Protein AF-E8LX16-F1 (afdb_monomer_lite)

Structure (mmCIF, N/CA/C/O backbone):
data_AF-E8LX16-F1
#
_entry.id   AF-E8LX16-F1
#
loop_
_atom_site.group_PDB
_atom_site.id
_atom_site.type_symbol
_atom_site.label_atom_id
_atom_site.label_alt_id
_atom_site.label_comp_id
_atom_site.label_asym_id
_atom_site.label_entity_id
_atom_site.label_seq_id
_atom_site.pdbx_PDB_ins_code
_atom_site.Cartn_x
_atom_site.Cartn_y
_atom_site.Cartn_z
_atom_site.occupancy
_atom_site.B_iso_or_equiv
_atom_site.auth_seq_id
_atom_site.auth_comp_id
_atom_site.auth_asym_id
_atom_site.auth_atom_id
_atom_site.pdbx_PDB_model_num
ATOM 1 N N . MET A 1 1 ? 5.748 17.526 11.376 1.00 47.72 1 MET A N 1
ATOM 2 C CA . MET A 1 1 ? 4.827 16.851 10.432 1.00 47.72 1 MET A CA 1
ATOM 3 C C . MET A 1 1 ? 3.874 15.974 11.242 1.00 47.72 1 MET A C 1
ATOM 5 O O . MET A 1 1 ? 4.366 15.180 12.032 1.00 47.72 1 MET A O 1
ATOM 9 N N . LYS A 1 2 ? 2.548 16.152 11.151 1.00 69.38 2 LYS A N 1
ATOM 10 C CA . LYS A 1 2 ? 1.582 15.264 11.832 1.00 69.38 2 LYS A CA 1
ATOM 11 C C . LYS A 1 2 ? 1.213 14.128 10.874 1.00 69.38 2 LYS A C 1
ATOM 13 O O . LYS A 1 2 ? 0.778 14.406 9.763 1.00 69.38 2 LYS A O 1
ATOM 18 N N . LEU A 1 3 ? 1.422 12.878 11.286 1.00 78.00 3 LEU A N 1
ATOM 19 C CA . LEU A 1 3 ? 1.013 11.697 10.517 1.00 78.00 3 LEU A CA 1
ATOM 20 C C . LEU A 1 3 ? -0.516 11.566 10.518 1.00 78.00 3 LEU A C 1
ATOM 22 O O . LEU A 1 3 ? -1.169 11.928 11.500 1.00 78.00 3 LEU A O 1
ATOM 26 N N . LEU A 1 4 ? -1.080 11.047 9.425 1.00 87.06 4 LEU A N 1
ATOM 27 C CA . LEU A 1 4 ? -2.520 10.839 9.290 1.00 87.06 4 LEU A CA 1
ATOM 28 C C . LEU A 1 4 ? -2.985 9.762 10.280 1.00 87.06 4 LEU A C 1
ATOM 30 O O . LEU A 1 4 ? -2.403 8.678 10.349 1.00 87.06 4 LEU A O 1
ATOM 34 N N . VAL A 1 5 ? -4.025 10.074 11.055 1.00 91.69 5 VAL A N 1
ATOM 35 C CA . VAL A 1 5 ? -4.634 9.151 12.019 1.00 91.69 5 VAL A CA 1
ATOM 36 C C . VAL A 1 5 ? -6.145 9.158 11.841 1.00 91.69 5 VAL A C 1
ATOM 38 O O . VAL A 1 5 ? -6.778 10.209 11.923 1.00 91.69 5 VAL A O 1
ATOM 41 N N . VAL A 1 6 ? -6.726 7.979 11.641 1.00 91.81 6 VAL A N 1
ATOM 42 C CA . VAL A 1 6 ? -8.172 7.782 11.535 1.00 91.81 6 VAL A CA 1
ATOM 43 C C . VAL A 1 6 ? -8.715 7.311 12.878 1.00 91.81 6 VAL A C 1
ATOM 45 O O . VAL A 1 6 ? -8.262 6.304 13.428 1.00 91.81 6 VAL A O 1
ATOM 48 N N . TYR A 1 7 ? -9.701 8.036 13.403 1.00 92.56 7 TYR A N 1
ATOM 49 C CA . TYR A 1 7 ? -10.399 7.683 14.637 1.00 92.56 7 TYR A CA 1
ATOM 50 C C . TYR A 1 7 ? -11.748 7.047 14.316 1.00 92.56 7 TYR A C 1
ATOM 52 O O . TYR A 1 7 ? -12.578 7.657 13.645 1.00 92.56 7 TYR A O 1
ATOM 60 N N . MET A 1 8 ? -11.989 5.842 14.829 1.00 92.06 8 MET A N 1
ATOM 61 C CA . MET A 1 8 ? -13.229 5.099 14.582 1.00 92.06 8 MET A CA 1
ATOM 62 C C . MET A 1 8 ? -13.706 4.324 15.805 1.00 92.06 8 MET A C 1
ATOM 64 O O . MET A 1 8 ? -12.976 4.160 16.783 1.00 92.06 8 MET A O 1
ATOM 68 N N . GLU A 1 9 ? -14.953 3.862 15.777 1.00 93.12 9 GLU A N 1
ATOM 69 C CA . GLU A 1 9 ? -15.500 3.057 16.869 1.00 93.12 9 GLU A CA 1
ATOM 70 C C . GLU A 1 9 ? -14.775 1.712 16.984 1.00 93.12 9 GLU A C 1
ATOM 72 O O . GLU A 1 9 ? -14.387 1.101 15.986 1.00 93.12 9 GLU A O 1
ATOM 77 N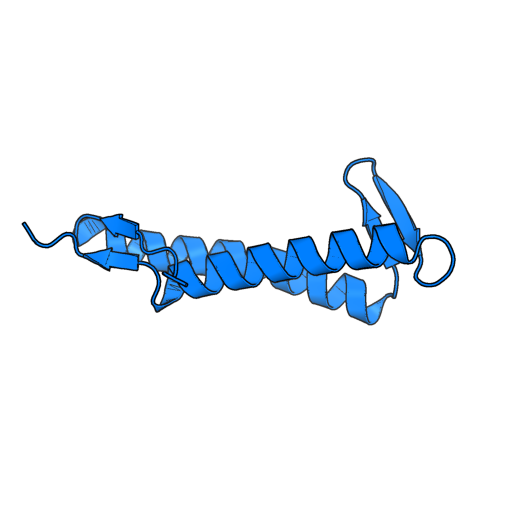 N . LYS A 1 10 ? -14.631 1.216 18.220 1.00 91.88 10 LYS A N 1
ATOM 78 C CA . LYS A 1 10 ? -13.880 -0.014 18.522 1.00 91.88 10 LYS A CA 1
ATOM 79 C C . LYS A 1 10 ? -14.357 -1.220 17.701 1.00 91.88 10 LYS A C 1
ATOM 81 O O . LYS A 1 10 ? -13.520 -2.003 17.265 1.00 91.88 10 LYS A O 1
ATOM 86 N N . LYS A 1 11 ? -15.670 -1.338 17.453 1.00 93.62 11 LYS A N 1
ATOM 87 C CA . LYS A 1 11 ? -16.261 -2.440 16.672 1.00 93.62 11 LYS A CA 1
ATOM 88 C C . LYS A 1 11 ? -15.795 -2.484 15.211 1.00 93.62 11 LYS A C 1
ATOM 90 O O . LYS A 1 11 ? -15.746 -3.563 14.639 1.00 93.62 11 LYS A O 1
ATOM 95 N N . TYR A 1 12 ? -15.415 -1.345 14.627 1.00 93.12 12 TYR A N 1
ATOM 96 C CA . TYR A 1 12 ? -14.974 -1.263 13.230 1.00 93.12 12 TYR A CA 1
ATOM 97 C C . TYR A 1 12 ? -13.450 -1.296 13.076 1.00 93.12 12 TYR A C 1
ATOM 99 O O . TYR A 1 12 ? -12.960 -1.560 11.982 1.00 93.12 12 TYR A O 1
ATOM 107 N N . LEU A 1 13 ? -12.691 -1.067 14.156 1.00 93.12 13 LEU A N 1
ATOM 108 C CA . LEU A 1 13 ? -11.237 -0.912 14.083 1.00 93.12 13 LEU A CA 1
ATOM 109 C C . LEU A 1 13 ? -10.533 -2.148 13.515 1.00 93.12 13 LEU A C 1
ATOM 111 O O . LEU A 1 13 ? -9.686 -2.016 12.638 1.00 93.12 13 LEU A O 1
ATOM 115 N N . LEU A 1 14 ? -10.867 -3.341 14.013 1.00 93.62 14 LE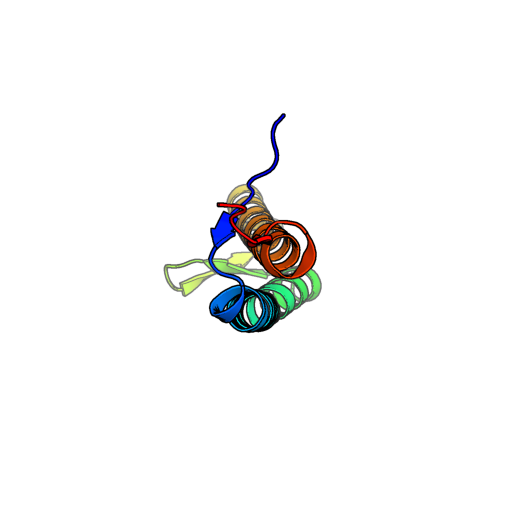U A N 1
ATOM 116 C CA . LEU A 1 14 ? -10.214 -4.569 13.559 1.00 93.62 14 LEU A CA 1
ATOM 117 C C . LEU A 1 14 ? -10.518 -4.846 12.081 1.00 93.62 14 LEU A C 1
ATOM 119 O O . LEU A 1 14 ? -9.598 -5.098 11.309 1.00 93.62 14 LEU A O 1
ATOM 123 N N . GLY A 1 15 ? -11.792 -4.734 11.687 1.00 95.44 15 GLY A N 1
ATOM 124 C CA . GLY A 1 15 ? -12.213 -4.920 10.298 1.00 95.44 15 GLY A CA 1
ATOM 125 C C . GLY A 1 15 ? -11.542 -3.925 9.354 1.00 95.44 15 GLY A C 1
ATOM 126 O O . GLY A 1 15 ? -11.040 -4.315 8.305 1.00 95.44 15 GLY A O 1
ATOM 127 N N . PHE A 1 16 ? -11.437 -2.659 9.761 1.00 95.81 16 PHE A N 1
ATOM 128 C CA . PHE A 1 16 ? -10.721 -1.645 8.994 1.00 95.81 16 PHE A CA 1
ATOM 129 C C . PHE A 1 16 ? -9.231 -1.969 8.849 1.00 95.81 16 PHE A C 1
ATOM 131 O O . PHE A 1 16 ? -8.700 -1.884 7.747 1.00 95.81 16 PHE A O 1
ATOM 138 N N . LYS A 1 17 ? -8.553 -2.375 9.930 1.00 95.19 17 LYS A N 1
ATOM 139 C CA . LYS A 1 17 ? -7.129 -2.737 9.873 1.00 95.19 17 LYS A CA 1
ATOM 140 C C . LYS A 1 17 ? -6.867 -3.885 8.905 1.00 95.19 17 LYS A C 1
ATOM 142 O O . LYS A 1 17 ? -5.958 -3.793 8.084 1.00 95.19 17 LYS A O 1
ATOM 147 N N . LEU A 1 18 ? -7.684 -4.935 8.984 1.00 96.00 18 LEU A N 1
ATOM 148 C CA . LEU A 1 18 ? -7.599 -6.075 8.074 1.00 96.00 18 LEU A CA 1
ATOM 149 C C . LEU A 1 18 ? -7.869 -5.650 6.631 1.00 96.00 18 LEU A C 1
ATOM 151 O O . LEU A 1 18 ? -7.091 -6.001 5.753 1.00 96.00 18 LEU A O 1
ATOM 155 N N . LEU A 1 19 ? -8.904 -4.840 6.393 1.00 96.50 19 LEU A N 1
ATOM 156 C CA . LEU A 1 19 ? -9.217 -4.322 5.063 1.00 96.50 19 LEU A CA 1
ATOM 157 C C . LEU A 1 19 ? -8.044 -3.532 4.470 1.00 96.50 19 LEU A C 1
ATOM 159 O O . LEU A 1 19 ? -7.669 -3.775 3.330 1.00 96.50 19 LEU A O 1
ATOM 163 N N . MET A 1 20 ? -7.435 -2.626 5.238 1.00 96.81 20 MET A N 1
ATOM 164 C CA . MET A 1 20 ? -6.276 -1.856 4.772 1.00 96.81 20 MET A CA 1
ATOM 165 C C . MET A 1 20 ? -5.085 -2.764 4.446 1.00 96.81 20 MET A C 1
ATOM 167 O O . MET A 1 20 ? -4.430 -2.558 3.430 1.00 96.81 20 MET A O 1
ATOM 171 N N . MET A 1 21 ? -4.825 -3.796 5.257 1.00 95.12 21 MET A N 1
ATOM 172 C CA . MET A 1 21 ? -3.767 -4.766 4.954 1.00 95.12 21 MET A CA 1
ATOM 173 C C . MET A 1 21 ? -4.071 -5.578 3.692 1.00 95.12 21 MET A C 1
ATOM 175 O O . MET A 1 21 ? -3.182 -5.751 2.868 1.00 95.12 21 MET A O 1
ATOM 179 N N . VAL A 1 22 ? -5.319 -6.015 3.493 1.00 96.31 22 VAL A N 1
ATOM 180 C CA . VAL A 1 22 ? -5.735 -6.720 2.269 1.00 96.31 22 VAL A CA 1
ATOM 181 C C . VAL A 1 22 ? -5.566 -5.830 1.037 1.00 96.31 22 VAL A C 1
ATOM 183 O O . VAL A 1 22 ? -5.052 -6.292 0.024 1.00 96.31 22 VAL A O 1
ATOM 186 N N . LEU A 1 23 ? -5.926 -4.547 1.129 1.00 95.00 23 LEU A N 1
ATOM 187 C CA . LEU A 1 23 ? -5.745 -3.579 0.041 1.00 95.00 23 LEU A CA 1
ATOM 188 C C . LEU A 1 23 ? -4.269 -3.253 -0.238 1.00 95.00 23 LEU A C 1
ATOM 190 O O . LEU A 1 23 ? -3.944 -2.859 -1.354 1.00 95.00 23 LEU A O 1
ATOM 194 N N . ALA A 1 24 ? -3.372 -3.429 0.736 1.00 94.75 24 ALA A N 1
ATOM 195 C CA . ALA A 1 24 ? -1.938 -3.227 0.540 1.00 94.75 24 ALA A CA 1
ATOM 196 C C . ALA A 1 24 ? -1.282 -4.351 -0.284 1.00 94.75 24 ALA A C 1
ATOM 198 O O . ALA A 1 24 ? -0.294 -4.094 -0.966 1.00 94.75 24 ALA A O 1
ATOM 199 N N . ILE A 1 25 ? -1.823 -5.576 -0.252 1.00 94.62 25 ILE A N 1
ATOM 200 C CA . ILE A 1 25 ? -1.263 -6.742 -0.960 1.00 94.62 25 ILE A CA 1
ATOM 201 C C . ILE A 1 25 ? -1.151 -6.524 -2.480 1.00 94.62 25 ILE A C 1
ATOM 203 O O . ILE A 1 25 ? -0.041 -6.664 -2.991 1.00 94.62 25 ILE A O 1
ATOM 207 N N . PRO A 1 26 ? -2.223 -6.178 -3.225 1.00 94.50 26 PRO A N 1
ATOM 208 C CA . PRO A 1 26 ? -2.119 -6.009 -4.676 1.00 94.50 26 PRO A CA 1
ATOM 209 C C . PRO A 1 26 ? -1.148 -4.887 -5.061 1.00 94.50 26 PRO A C 1
ATOM 211 O O . PRO A 1 26 ? -0.394 -5.039 -6.014 1.00 94.50 26 PRO A O 1
ATOM 214 N N . VAL A 1 27 ? -1.098 -3.808 -4.274 1.00 94.50 27 VAL A N 1
ATOM 215 C CA . VAL A 1 27 ? -0.158 -2.698 -4.490 1.00 94.50 27 VAL A CA 1
ATOM 216 C C . VAL A 1 27 ? 1.289 -3.155 -4.275 1.00 94.50 27 VAL A C 1
ATOM 218 O O . VAL A 1 27 ? 2.178 -2.784 -5.034 1.00 94.50 27 VAL A O 1
ATOM 221 N N . ALA A 1 28 ? 1.543 -3.997 -3.269 1.00 94.75 28 ALA A N 1
ATOM 222 C CA . ALA A 1 28 ? 2.868 -4.569 -3.039 1.00 94.75 28 ALA A CA 1
ATOM 223 C C . ALA A 1 28 ? 3.325 -5.452 -4.207 1.00 94.75 28 ALA A C 1
ATOM 225 O O . ALA A 1 28 ? 4.482 -5.363 -4.615 1.00 94.75 28 ALA A O 1
ATOM 226 N N . LEU A 1 29 ? 2.421 -6.276 -4.748 1.00 94.50 29 LEU A N 1
ATOM 227 C CA . LEU A 1 29 ? 2.704 -7.102 -5.923 1.00 94.50 29 LEU A CA 1
ATOM 228 C C . LEU A 1 29 ? 3.023 -6.230 -7.142 1.00 94.50 29 LEU A C 1
ATOM 230 O O . LEU A 1 29 ? 4.042 -6.458 -7.782 1.00 94.50 29 LEU A O 1
ATOM 234 N N . GLU A 1 30 ? 2.246 -5.171 -7.389 1.00 92.62 30 GLU A N 1
ATOM 235 C CA . GLU A 1 30 ? 2.507 -4.235 -8.492 1.00 92.62 30 GLU A CA 1
ATOM 236 C C . GLU A 1 30 ? 3.876 -3.546 -8.349 1.00 92.62 30 GLU A C 1
ATOM 238 O O . GLU A 1 30 ? 4.611 -3.422 -9.324 1.00 92.62 30 GLU A O 1
ATOM 243 N N . ILE A 1 31 ? 4.280 -3.152 -7.136 1.00 93.88 31 ILE A N 1
ATOM 244 C CA . ILE A 1 31 ? 5.620 -2.589 -6.892 1.00 93.88 31 ILE A CA 1
ATOM 245 C C . ILE A 1 31 ? 6.719 -3.611 -7.216 1.00 93.88 31 ILE A C 1
ATOM 247 O O . ILE A 1 31 ? 7.714 -3.253 -7.846 1.00 93.88 31 ILE A O 1
ATOM 251 N N . ILE A 1 32 ? 6.560 -4.865 -6.780 1.00 94.12 32 ILE A N 1
ATOM 252 C CA . ILE A 1 32 ? 7.528 -5.940 -7.049 1.00 94.12 32 ILE A CA 1
ATOM 253 C C . ILE A 1 32 ? 7.629 -6.198 -8.556 1.00 94.12 32 ILE A C 1
ATOM 255 O O . ILE A 1 32 ? 8.738 -6.304 -9.084 1.00 94.12 32 ILE A O 1
ATOM 259 N N . ASP A 1 33 ? 6.498 -6.236 -9.256 1.00 91.50 33 ASP A N 1
ATOM 260 C CA . ASP A 1 33 ? 6.447 -6.420 -10.705 1.00 91.50 33 ASP A CA 1
ATOM 261 C C . ASP A 1 33 ? 7.129 -5.256 -11.434 1.00 91.50 33 ASP A C 1
ATOM 263 O O . ASP A 1 33 ? 7.973 -5.490 -12.296 1.00 91.50 33 ASP A O 1
ATOM 267 N N . ILE A 1 34 ? 6.865 -4.004 -11.041 1.00 90.50 34 ILE A N 1
ATOM 268 C CA . ILE A 1 34 ? 7.500 -2.819 -11.645 1.00 90.50 34 ILE A CA 1
ATOM 269 C C . ILE A 1 34 ? 9.021 -2.836 -11.450 1.00 90.50 34 ILE A C 1
ATOM 271 O O . ILE A 1 34 ? 9.781 -2.532 -12.371 1.00 90.50 34 ILE A O 1
ATOM 275 N N . ILE A 1 35 ? 9.483 -3.180 -10.245 1.00 89.88 35 ILE A N 1
ATOM 276 C CA . ILE A 1 35 ? 10.917 -3.217 -9.932 1.00 89.88 35 ILE A CA 1
ATOM 277 C C . ILE A 1 35 ? 11.610 -4.367 -10.671 1.00 89.88 35 ILE A C 1
ATOM 279 O O . ILE A 1 35 ? 12.728 -4.188 -11.148 1.00 89.88 35 ILE A O 1
ATOM 283 N N . SER A 1 36 ? 10.970 -5.536 -10.760 1.00 89.94 36 SER A N 1
ATOM 284 C CA . SER A 1 36 ? 11.562 -6.728 -11.379 1.00 89.94 36 SER A CA 1
ATOM 285 C C . SER A 1 36 ? 11.566 -6.678 -12.906 1.00 89.94 36 SER A C 1
ATOM 287 O O . SER A 1 36 ? 12.551 -7.085 -13.520 1.00 89.94 36 SER A O 1
ATOM 289 N N . SER A 1 37 ? 10.503 -6.159 -13.521 1.00 88.81 37 SER A N 1
ATOM 290 C CA . SER A 1 37 ? 10.393 -6.028 -14.978 1.00 88.81 37 SER A CA 1
ATOM 291 C C . SER A 1 37 ? 11.119 -4.800 -15.526 1.00 88.81 37 SER A C 1
ATOM 293 O O . SER A 1 37 ? 11.491 -4.777 -16.698 1.00 88.81 37 SER A O 1
ATOM 295 N N . GLY A 1 38 ? 11.314 -3.762 -14.705 1.00 85.69 38 GLY A N 1
ATOM 296 C CA . GLY A 1 38 ? 11.779 -2.462 -15.187 1.00 85.69 38 GLY A CA 1
ATOM 297 C C . GLY A 1 38 ? 10.764 -1.762 -16.099 1.00 85.69 38 GLY A C 1
ATOM 298 O O . GLY A 1 38 ? 11.118 -0.780 -16.757 1.00 85.69 38 GLY A O 1
ATOM 299 N N . SER A 1 39 ? 9.514 -2.237 -16.142 1.00 85.25 39 SER A N 1
ATOM 300 C CA . SER A 1 39 ? 8.415 -1.606 -16.860 1.00 85.25 39 SER A CA 1
ATOM 301 C C . SER A 1 39 ? 7.203 -1.395 -15.951 1.00 85.25 39 SER A C 1
ATOM 303 O O . SER A 1 39 ? 7.025 -2.047 -14.926 1.00 85.25 39 SER A O 1
ATOM 305 N N . ALA A 1 40 ? 6.391 -0.390 -16.261 1.00 86.50 40 ALA A N 1
ATOM 306 C CA . ALA A 1 40 ? 5.187 -0.074 -15.503 1.00 86.50 40 ALA A CA 1
ATOM 307 C C . ALA A 1 40 ? 4.051 0.266 -16.457 1.00 86.50 40 ALA A C 1
ATOM 309 O O . ALA A 1 40 ? 4.229 1.065 -17.368 1.00 86.50 40 ALA A O 1
ATOM 310 N N . VAL A 1 41 ? 2.854 -0.264 -16.235 1.00 84.56 41 VAL A N 1
ATOM 311 C CA . VAL A 1 41 ? 1.699 0.093 -17.067 1.00 84.56 41 VAL A CA 1
ATOM 312 C C . VAL A 1 41 ? 1.009 1.319 -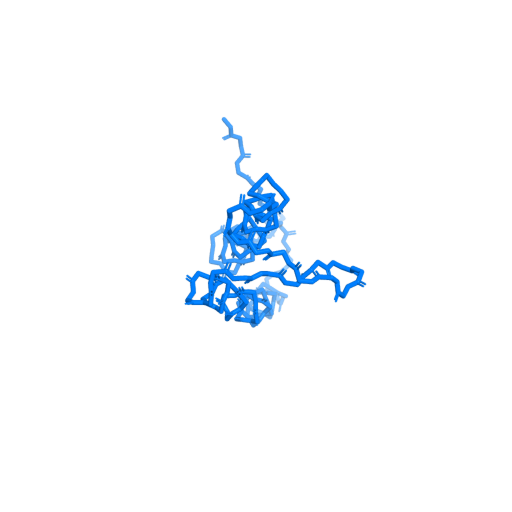16.475 1.00 84.56 41 VAL A C 1
ATOM 314 O O . VAL A 1 41 ? 0.655 1.364 -15.294 1.00 84.56 41 VAL A O 1
ATOM 317 N N . ASN A 1 42 ? 0.833 2.362 -17.284 1.00 80.81 42 ASN A N 1
ATOM 318 C CA . ASN A 1 42 ? 0.112 3.554 -16.856 1.00 80.81 42 ASN A CA 1
ATOM 319 C C . ASN A 1 42 ? -1.414 3.341 -16.896 1.00 80.81 42 ASN A C 1
ATOM 321 O O . ASN A 1 42 ? -1.926 2.382 -17.466 1.00 80.81 42 ASN A O 1
ATOM 325 N N . SER A 1 43 ? -2.176 4.286 -16.341 1.00 75.12 43 SER A N 1
ATOM 326 C CA . SER A 1 43 ? -3.648 4.221 -16.303 1.00 75.12 43 SER A CA 1
ATOM 327 C C . SER A 1 43 ? -4.338 4.249 -17.676 1.00 75.12 43 SER A C 1
ATOM 329 O O . SER A 1 43 ? -5.545 4.041 -17.753 1.00 75.12 43 SER A O 1
ATOM 331 N N . LYS A 1 44 ? -3.596 4.514 -18.756 1.00 79.94 44 LYS A N 1
ATOM 332 C CA . LYS A 1 44 ? -4.069 4.462 -20.146 1.00 79.94 44 LYS A CA 1
ATOM 333 C C . LYS A 1 44 ? -3.681 3.153 -20.848 1.00 79.94 44 LYS A C 1
ATOM 335 O O . LYS A 1 44 ? -3.894 3.042 -22.050 1.00 79.94 44 LYS A O 1
ATOM 340 N N . GLY A 1 45 ? -3.095 2.194 -20.129 1.00 80.44 45 GLY A N 1
ATOM 341 C CA . GLY A 1 45 ? -2.630 0.922 -20.683 1.00 80.44 45 GLY A CA 1
ATOM 342 C C . GLY A 1 45 ? -1.316 1.013 -21.464 1.00 80.44 45 GLY A C 1
ATOM 343 O O . GLY A 1 45 ? -0.949 0.050 -22.127 1.00 80.44 45 GLY A O 1
ATOM 344 N N . LYS A 1 46 ? -0.604 2.148 -21.415 1.00 84.38 46 LYS A N 1
ATOM 345 C CA . LYS A 1 46 ? 0.708 2.292 -22.059 1.00 84.38 46 LYS A CA 1
ATOM 346 C C . LYS A 1 46 ? 1.798 1.803 -21.113 1.00 84.38 46 LYS A C 1
ATOM 348 O O . LYS A 1 46 ? 1.845 2.229 -19.957 1.00 84.38 46 LYS A O 1
ATOM 353 N N . GLU A 1 47 ? 2.678 0.960 -21.630 1.00 82.75 47 GLU A N 1
ATOM 354 C CA . GLU A 1 47 ? 3.874 0.510 -20.931 1.00 82.75 47 GLU A CA 1
ATO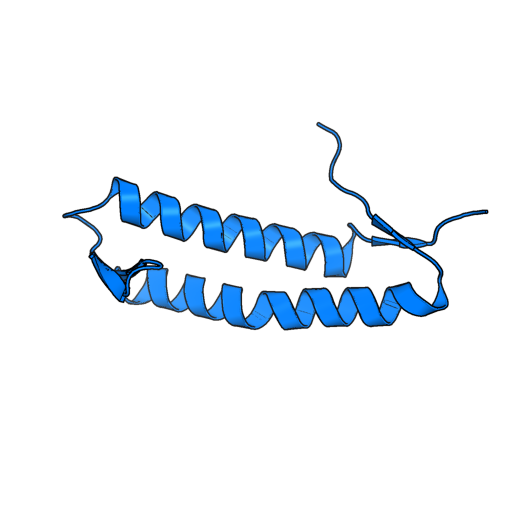M 355 C C . GLU A 1 47 ? 4.913 1.640 -20.867 1.00 82.75 47 GLU A C 1
ATOM 357 O O . GLU A 1 47 ? 5.234 2.286 -21.865 1.00 82.75 47 GLU A O 1
ATOM 362 N N . LEU A 1 48 ? 5.379 1.923 -19.657 1.00 82.31 48 LEU A N 1
ATOM 363 C CA . LEU A 1 48 ? 6.432 2.870 -19.327 1.00 82.31 48 LEU A CA 1
ATOM 364 C C . LEU A 1 48 ? 7.693 2.053 -19.087 1.00 82.31 48 LEU A C 1
ATOM 366 O O . LEU A 1 48 ? 7.722 1.248 -18.159 1.00 82.31 48 LEU A O 1
ATOM 370 N N . ILE A 1 49 ? 8.725 2.265 -19.890 1.00 84.00 49 ILE A N 1
ATOM 371 C CA . ILE A 1 49 ? 9.980 1.521 -19.774 1.00 84.00 49 ILE A CA 1
ATOM 372 C C . ILE A 1 49 ? 11.009 2.396 -19.060 1.00 84.00 49 ILE A C 1
ATOM 374 O O . ILE A 1 49 ? 11.143 3.595 -19.348 1.00 84.00 49 ILE A O 1
ATOM 378 N N . LEU A 1 50 ? 11.738 1.800 -18.117 1.00 79.19 50 LEU A N 1
ATOM 379 C CA . LEU A 1 50 ? 12.870 2.440 -17.461 1.00 79.19 50 LEU A CA 1
ATOM 380 C C . LEU A 1 50 ? 13.935 2.818 -18.508 1.00 79.19 50 LEU A C 1
ATOM 382 O O . LEU A 1 50 ? 14.442 1.965 -19.229 1.00 79.19 50 LEU A O 1
ATOM 386 N N . GLY A 1 51 ? 14.274 4.107 -18.592 1.00 77.75 51 GLY A N 1
ATOM 387 C CA . GLY A 1 51 ? 15.176 4.655 -19.609 1.00 77.75 51 GLY A CA 1
ATOM 388 C C . GLY A 1 51 ? 14.473 5.683 -20.491 1.00 77.75 51 GLY A C 1
ATOM 389 O O . GLY A 1 51 ? 14.778 6.871 -20.391 1.00 77.75 51 GLY A O 1
ATOM 390 N N . GLU A 1 52 ? 13.486 5.257 -21.282 1.00 76.19 52 GLU A N 1
ATOM 391 C CA . GLU A 1 52 ? 12.793 6.121 -22.253 1.00 76.19 52 GLU A CA 1
ATOM 392 C C . GLU A 1 52 ? 11.857 7.139 -21.588 1.00 76.19 52 GLU A C 1
ATOM 394 O O . GLU A 1 52 ? 11.896 8.328 -21.899 1.00 76.19 52 GLU A O 1
ATOM 399 N N . GLU A 1 53 ? 11.050 6.697 -20.618 1.00 80.25 53 GLU A N 1
ATOM 400 C CA . GLU A 1 53 ? 10.069 7.544 -19.924 1.00 80.25 53 GLU A CA 1
ATOM 401 C C . GLU A 1 53 ? 10.351 7.607 -18.421 1.00 80.25 53 GLU A C 1
ATOM 403 O O . GLU A 1 53 ? 9.444 7.568 -17.588 1.00 80.25 53 GLU A O 1
ATOM 408 N N . SER A 1 54 ? 11.635 7.734 -18.071 1.00 81.50 54 SER A N 1
ATOM 409 C CA . SER A 1 54 ? 12.143 7.637 -16.696 1.00 81.50 54 SER A CA 1
ATOM 410 C C . SER A 1 54 ? 11.351 8.482 -15.688 1.00 81.50 54 SER A C 1
ATOM 412 O O . SER A 1 54 ? 11.001 7.995 -14.616 1.00 81.50 54 SER A O 1
ATOM 414 N N . TYR A 1 55 ? 10.980 9.722 -16.028 1.00 84.62 55 TYR A N 1
ATOM 415 C CA . TYR A 1 55 ? 10.180 10.564 -15.128 1.00 84.62 55 TYR A CA 1
ATOM 416 C C . TYR A 1 55 ? 8.773 9.999 -14.870 1.00 84.62 55 TYR A C 1
ATOM 418 O O . TYR A 1 55 ? 8.314 9.964 -13.727 1.00 84.62 55 TYR A O 1
ATOM 426 N N . ALA A 1 56 ? 8.085 9.533 -15.916 1.00 85.56 56 ALA A N 1
ATOM 427 C CA . ALA A 1 56 ? 6.752 8.950 -15.794 1.00 85.56 56 ALA A CA 1
ATOM 428 C C . ALA A 1 56 ? 6.797 7.605 -15.053 1.00 85.56 56 ALA A C 1
ATOM 430 O O . ALA A 1 56 ? 5.951 7.357 -14.190 1.00 85.56 56 ALA A O 1
ATOM 431 N N . PHE A 1 57 ? 7.817 6.789 -15.335 1.00 89.50 57 PHE A N 1
ATOM 432 C CA . PHE A 1 57 ? 8.087 5.528 -14.649 1.00 89.50 57 PHE A CA 1
ATOM 433 C C . PHE A 1 57 ? 8.277 5.741 -13.141 1.00 89.50 57 PHE A C 1
ATOM 435 O O . PHE A 1 57 ? 7.514 5.202 -12.337 1.00 89.50 57 PHE A O 1
ATOM 442 N N . TYR A 1 58 ? 9.223 6.599 -12.737 1.00 88.56 58 TYR A N 1
ATOM 443 C CA . TYR A 1 58 ? 9.471 6.869 -11.318 1.00 88.56 58 TYR A CA 1
ATOM 444 C C . TYR A 1 58 ? 8.273 7.536 -10.639 1.00 88.56 58 TYR A C 1
ATOM 446 O O . TYR A 1 58 ? 7.972 7.221 -9.490 1.00 88.56 58 TYR A O 1
ATOM 454 N N . SER A 1 59 ? 7.541 8.411 -11.337 1.00 90.19 59 SER A N 1
ATOM 455 C CA . SER A 1 59 ? 6.311 9.005 -10.799 1.00 90.19 59 SER A CA 1
ATOM 456 C C . SER A 1 59 ? 5.256 7.943 -10.473 1.00 90.19 59 SER A C 1
ATOM 458 O O . SER A 1 59 ? 4.626 8.014 -9.416 1.00 90.19 59 SER A O 1
ATOM 460 N N . LYS A 1 60 ? 5.070 6.946 -11.346 1.00 90.19 60 LYS A N 1
ATOM 461 C CA . LYS A 1 60 ? 4.153 5.821 -11.114 1.00 90.19 60 LYS A CA 1
ATOM 462 C C . LYS A 1 60 ? 4.636 4.949 -9.953 1.00 90.19 60 LYS A C 1
ATOM 464 O O . LYS A 1 60 ? 3.862 4.728 -9.028 1.00 90.19 60 LYS A O 1
ATOM 469 N N . LEU A 1 61 ? 5.911 4.560 -9.933 1.00 91.56 61 LEU A N 1
ATOM 470 C CA . LEU A 1 61 ? 6.484 3.756 -8.848 1.00 91.56 61 LEU A CA 1
ATOM 471 C C . LEU A 1 61 ? 6.350 4.443 -7.477 1.00 91.56 61 LEU A C 1
ATOM 473 O O . LEU A 1 61 ? 5.926 3.822 -6.506 1.00 91.56 61 LEU A O 1
ATOM 477 N N . ILE A 1 62 ? 6.644 5.744 -7.395 1.00 93.62 62 ILE A N 1
ATOM 478 C CA . ILE A 1 62 ? 6.503 6.519 -6.153 1.00 93.62 62 ILE A CA 1
ATOM 479 C C . ILE A 1 62 ? 5.042 6.564 -5.690 1.00 93.62 62 ILE A C 1
ATOM 481 O O . ILE A 1 62 ? 4.790 6.490 -4.487 1.00 93.62 62 ILE A O 1
ATOM 485 N N . LYS A 1 63 ? 4.076 6.673 -6.613 1.00 93.88 63 LYS A N 1
ATOM 486 C CA . LYS A 1 63 ? 2.647 6.641 -6.265 1.00 93.88 63 LYS A CA 1
ATOM 487 C C . LYS A 1 63 ? 2.249 5.300 -5.663 1.00 93.88 63 LYS A C 1
ATOM 489 O O . LYS A 1 63 ? 1.610 5.305 -4.614 1.00 93.88 63 LYS A O 1
ATOM 494 N N . GLU A 1 64 ? 2.664 4.190 -6.269 1.00 93.75 64 GLU A N 1
ATOM 495 C CA . GLU A 1 64 ? 2.358 2.862 -5.726 1.00 93.75 64 GLU A CA 1
ATOM 496 C C . GLU A 1 64 ? 2.986 2.671 -4.344 1.00 93.75 64 GLU A C 1
ATOM 498 O O . GLU A 1 64 ? 2.300 2.290 -3.395 1.00 93.75 64 GLU A O 1
ATOM 503 N N . ILE A 1 65 ? 4.255 3.058 -4.171 1.00 95.62 65 ILE A N 1
ATOM 504 C CA . ILE A 1 65 ? 4.927 3.016 -2.864 1.00 95.62 65 ILE A CA 1
ATOM 505 C C . ILE A 1 65 ? 4.183 3.875 -1.835 1.00 95.62 65 ILE A C 1
ATOM 507 O O . ILE A 1 65 ? 3.968 3.437 -0.704 1.00 95.62 65 ILE A O 1
ATOM 511 N N . ALA A 1 66 ? 3.758 5.085 -2.202 1.00 95.19 66 ALA A N 1
ATOM 512 C CA . ALA A 1 66 ? 3.026 5.967 -1.298 1.00 95.19 66 ALA A CA 1
ATOM 513 C C . ALA A 1 66 ? 1.680 5.363 -0.865 1.00 95.19 66 ALA A C 1
ATOM 515 O O . ALA A 1 66 ? 1.328 5.444 0.315 1.00 95.19 66 ALA A O 1
ATOM 516 N N . ILE A 1 67 ? 0.948 4.731 -1.788 1.00 94.69 67 ILE A N 1
ATOM 517 C CA . ILE A 1 67 ? -0.318 4.045 -1.495 1.00 94.69 67 ILE A CA 1
ATOM 518 C C . ILE A 1 67 ? -0.068 2.837 -0.587 1.00 94.69 67 ILE A C 1
ATOM 520 O O . ILE A 1 67 ? -0.743 2.690 0.435 1.00 94.69 67 ILE A O 1
ATOM 524 N N . PHE A 1 68 ? 0.935 2.017 -0.901 1.00 96.50 68 PHE A N 1
ATOM 525 C CA . PHE A 1 68 ? 1.313 0.865 -0.087 1.00 96.50 68 PHE A CA 1
ATOM 526 C C . PHE A 1 68 ? 1.666 1.272 1.349 1.00 96.50 68 PHE A C 1
ATOM 528 O O . PHE A 1 68 ? 1.164 0.683 2.312 1.00 96.50 68 PHE A O 1
ATOM 535 N N . VAL A 1 69 ? 2.485 2.317 1.508 1.00 95.19 69 VAL A N 1
ATOM 536 C CA . VAL A 1 69 ? 2.859 2.862 2.820 1.00 95.19 69 VAL A CA 1
ATOM 537 C C . VAL A 1 69 ? 1.634 3.403 3.553 1.00 95.19 69 VAL A C 1
ATOM 539 O O . VAL A 1 69 ? 1.491 3.154 4.750 1.00 95.19 69 VAL A O 1
ATOM 542 N N . LEU A 1 70 ? 0.726 4.099 2.864 1.00 95.06 70 LEU A N 1
ATOM 543 C CA . LEU A 1 70 ? -0.495 4.632 3.468 1.00 95.06 70 LEU A CA 1
ATOM 544 C C . LEU A 1 70 ? -1.401 3.515 4.001 1.00 95.06 70 LEU A C 1
ATOM 546 O O . LEU A 1 70 ? -1.833 3.580 5.154 1.00 95.06 70 LEU A O 1
ATOM 550 N N . PHE A 1 71 ? -1.675 2.487 3.197 1.00 95.44 71 PHE A N 1
ATOM 551 C CA . PHE A 1 71 ? -2.506 1.356 3.614 1.00 95.44 71 PHE A CA 1
ATOM 552 C C . PHE A 1 71 ? -1.845 0.545 4.726 1.00 95.44 71 PHE A C 1
ATOM 554 O O . PHE A 1 71 ? -2.494 0.240 5.728 1.00 95.44 71 PHE A O 1
ATOM 561 N N . SER A 1 72 ? -0.540 0.297 4.629 1.00 95.25 72 SER A N 1
ATOM 562 C CA . SER A 1 72 ? 0.218 -0.376 5.688 1.00 95.25 72 SER A CA 1
ATOM 563 C C . SER A 1 72 ? 0.198 0.422 6.994 1.00 95.25 72 SER A C 1
ATOM 565 O O . SER A 1 72 ? -0.034 -0.139 8.068 1.00 95.25 72 SER A O 1
ATOM 567 N N . TRP A 1 73 ? 0.368 1.747 6.921 1.00 95.75 73 TRP A N 1
ATOM 568 C CA . TRP A 1 73 ? 0.277 2.639 8.076 1.00 95.75 73 TRP A CA 1
ATOM 569 C C . TRP A 1 73 ? -1.114 2.585 8.706 1.00 95.75 73 TRP A C 1
ATOM 571 O O . TRP A 1 73 ? -1.234 2.349 9.908 1.00 95.75 73 TRP A O 1
ATOM 581 N N . LEU A 1 74 ? -2.176 2.738 7.912 1.00 94.94 74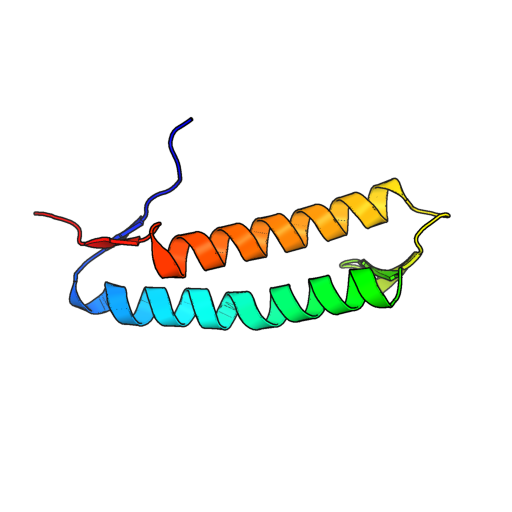 LEU A N 1
ATOM 582 C CA . LEU A 1 74 ? -3.562 2.679 8.383 1.00 94.94 74 LEU A CA 1
ATOM 583 C C . LEU A 1 74 ? -3.943 1.307 8.958 1.00 94.94 74 LEU A C 1
ATOM 585 O O . LEU A 1 74 ? -4.699 1.249 9.934 1.00 94.94 74 LEU A O 1
ATOM 589 N N . GLY A 1 75 ? -3.389 0.226 8.408 1.00 93.50 75 GLY A N 1
ATOM 590 C CA . GLY A 1 75 ? -3.573 -1.145 8.886 1.00 93.50 75 GLY A CA 1
ATOM 591 C C . GLY A 1 75 ? -2.887 -1.443 10.221 1.00 93.50 75 GLY A C 1
ATOM 592 O O . GLY A 1 75 ? -3.334 -2.314 10.965 1.00 93.50 75 GLY A O 1
ATOM 593 N N . THR A 1 76 ? -1.843 -0.692 10.579 1.00 91.56 76 THR A N 1
ATOM 594 C CA . THR A 1 76 ? -1.011 -0.963 11.763 1.00 91.56 76 THR A CA 1
ATOM 595 C C . THR A 1 76 ? -1.215 0.079 12.865 1.00 91.56 76 THR A C 1
ATOM 597 O O . THR A 1 76 ? -1.836 -0.217 13.896 1.00 91.56 76 THR A O 1
ATOM 600 N N . PHE A 1 77 ? -0.744 1.309 12.639 1.00 89.56 77 PHE A N 1
ATOM 601 C CA . PHE A 1 77 ? -0.604 2.369 13.649 1.00 89.56 77 PHE A CA 1
ATO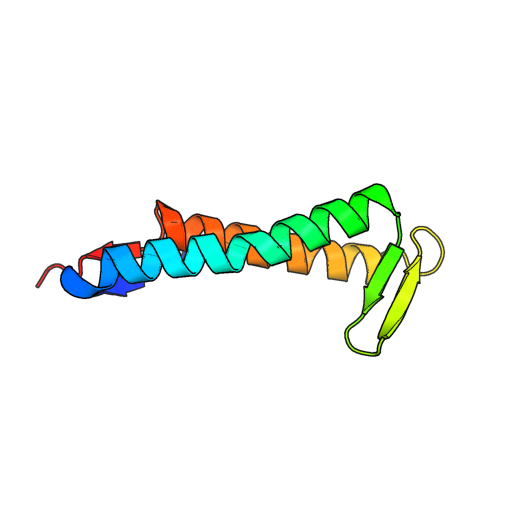M 602 C C . PHE A 1 77 ? -1.487 3.602 13.396 1.00 89.56 77 PHE A C 1
ATOM 604 O O . PHE A 1 77 ? -1.826 4.334 14.331 1.00 89.56 77 PHE A O 1
ATOM 611 N N . GLY A 1 78 ? -1.875 3.825 12.141 1.00 88.94 78 GLY A N 1
ATOM 612 C CA . GLY A 1 78 ? -2.634 4.979 11.666 1.00 88.94 78 GLY A CA 1
ATOM 613 C C . GLY A 1 78 ? -4.131 4.924 11.961 1.00 88.94 78 GLY A C 1
ATOM 614 O O . GLY A 1 78 ? -4.832 5.894 11.698 1.00 88.94 78 GLY A O 1
ATOM 615 N N . SER A 1 79 ? -4.644 3.833 12.527 1.00 91.94 79 SER A N 1
ATOM 616 C CA . SER A 1 79 ? -6.042 3.717 12.950 1.00 91.94 79 SER A CA 1
ATOM 617 C C . SER A 1 79 ? -6.148 3.531 14.464 1.00 91.94 79 SER A C 1
ATOM 619 O O . SER A 1 79 ? -5.492 2.673 15.066 1.00 91.94 79 SER A O 1
ATOM 621 N N . LYS A 1 80 ? -6.973 4.368 15.106 1.00 92.50 80 LYS A N 1
ATOM 622 C CA . LYS A 1 80 ? -7.160 4.400 16.562 1.00 92.50 80 LYS A CA 1
ATOM 623 C C . LYS A 1 80 ? -8.636 4.372 16.937 1.00 92.50 80 LYS A C 1
ATOM 625 O O . LYS A 1 80 ? -9.506 4.830 16.198 1.00 92.50 80 LYS A O 1
ATOM 630 N N . VAL A 1 81 ? -8.914 3.860 18.134 1.00 92.94 81 VAL A N 1
ATOM 631 C CA . VAL A 1 81 ? -10.257 3.944 18.716 1.00 92.94 81 VAL A CA 1
ATOM 632 C C . VAL A 1 81 ? -10.563 5.404 19.043 1.00 92.94 81 VAL A C 1
ATOM 634 O O . VAL A 1 81 ? -9.763 6.079 19.696 1.00 92.94 81 VAL A O 1
ATOM 637 N N . LYS A 1 82 ? -11.732 5.887 18.621 1.00 89.00 82 LYS A N 1
ATOM 638 C CA . LYS A 1 82 ? -12.282 7.172 19.051 1.00 89.00 82 LYS A CA 1
ATOM 639 C C . LYS A 1 82 ? -12.576 7.085 20.550 1.00 89.00 82 LYS A C 1
ATOM 641 O O . LYS A 1 82 ? -13.479 6.357 20.959 1.00 89.00 82 LYS A O 1
ATOM 646 N N . ARG A 1 83 ? -11.788 7.782 21.371 1.00 76.31 83 ARG A N 1
ATOM 647 C CA . ARG A 1 83 ? -12.121 7.988 22.785 1.00 76.31 83 ARG A CA 1
ATOM 648 C C . ARG A 1 83 ? -13.262 9.008 22.815 1.00 76.31 83 ARG A C 1
ATOM 650 O O . ARG A 1 83 ? -13.083 10.112 22.308 1.00 76.31 83 ARG A O 1
ATOM 657 N N . LYS A 1 84 ? -14.443 8.571 23.258 1.00 58.47 84 LYS A N 1
ATOM 658 C CA . LYS A 1 84 ? -15.491 9.486 23.720 1.00 58.47 84 LYS A CA 1
ATOM 659 C C . LYS A 1 84 ? -15.045 10.099 25.039 1.00 58.47 84 LYS A C 1
ATOM 661 O O . LYS A 1 84 ? -14.354 9.371 25.788 1.00 58.47 84 LYS A O 1
#

Organism: NCBI:txid945543

Radius of gyration: 16.1 Å; chains: 1; bounding box: 31×24×46 Å

Sequence (84 aa):
MKLLVVYMEKKYLLGFKLLMMVLAIPVALEIIDIISSGSAVNSKGKELILGEESYAFYSKLIKEIAIFVLFSWLGTFGSKVKRK

Foldseek 3Di:
DDDAAAEDAPVCLLVLLVVLVVVLVVLVVQLVCCVVVQWHQDPVRDIDHCPPNVVVSVVVSVVSVVSNCVSNCSNPPRYDYDDD

Secondary structure (DSSP, 8-state):
-PPP-EEE-HHHHHHHHHHHHHHHHHHHHHHHHHHHHSEEE-TTSPEEETTTTHHHHHHHHHHHHHHHHHHHHHHHTSEEE---

pLDDT: mean 89.0, std 8.33, range [47.72, 96.81]